Protein AF-A0A0R3PSJ0-F1 (afdb_monomer_lite)

Foldseek 3Di:
DPDDPVNVVVVVCVVVVVVPPPDDDPVNDPVVVVCVVCVVVVVVCVDPPPVVNVVVVVVCVVDPVPPCVVVVVVVVVVVVVVVVVVVVVVVVVVVVVVVVVVVVVVVVVVVVVVVVVVVVVVVVVVVVVVVVVVVD

Radius of gyration: 47.47 Å; chains: 1; bounding box: 106×31×120 Å

Sequence (136 aa):
MEESLDDRITAIERVMGIDDYSDVKTEDFDVDSLLERMKNLGLGRVMKIPLSKLKSLKSLNNRVVLQTDKISIAAQQEEQLEALELDIQRGLDEWKKYTLELEEFKLEYFSVVAGLQERVEELDSMITAIEQDSEA

Secondary structure (DSSP, 8-state):
----HHHHHHHHHHHTT-TT-SS--TTS--HHHHHHHHHHTTGGGS----HHHHHHHHHHHSSGGG-HHHHHHHHHHHHHHHHHHHHHHHHHHHHHHHHHHHHHHHHHHHHHHHHHHHHHHHHHHHHHHHHHHHH-

pLDDT: mean 80.43, std 15.48, range [49.69, 98.25]

Organism: Angiostrongylus costaricensis (NCBI:txid334426)

Structure (mmCIF, N/CA/C/O backbone):
data_AF-A0A0R3PSJ0-F1
#
_entry.id   AF-A0A0R3PSJ0-F1
#
loop_
_atom_site.group_PDB
_atom_site.id
_atom_site.type_symbol
_atom_site.label_atom_id
_atom_site.label_alt_id
_atom_site.label_comp_id
_atom_site.label_asym_id
_atom_site.label_entity_id
_atom_site.label_seq_id
_atom_site.pdbx_PDB_ins_code
_atom_site.Cartn_x
_atom_site.Cartn_y
_atom_site.Cartn_z
_atom_site.occupancy
_atom_site.B_iso_or_equiv
_atom_site.auth_seq_id
_atom_site.auth_comp_id
_atom_site.auth_asym_id
_atom_site.auth_atom_id
_atom_site.pdbx_PDB_model_num
ATOM 1 N N . MET A 1 1 ? -59.766 8.627 32.744 1.00 49.69 1 MET A N 1
ATOM 2 C CA . MET A 1 1 ? -59.719 8.600 34.216 1.00 49.69 1 MET A CA 1
ATOM 3 C C . MET A 1 1 ? -58.330 8.119 34.560 1.00 49.69 1 MET A C 1
ATOM 5 O O . MET A 1 1 ? -58.034 6.965 34.291 1.00 49.69 1 MET A O 1
ATOM 9 N N . GLU A 1 2 ? -57.452 9.035 34.954 1.00 53.84 2 GLU A N 1
ATOM 10 C CA . GLU A 1 2 ? -56.123 8.677 35.452 1.00 53.84 2 GLU A CA 1
ATOM 11 C C . GLU A 1 2 ? -56.337 8.019 36.819 1.00 53.84 2 GLU A C 1
ATOM 13 O O . GLU A 1 2 ? -56.852 8.671 37.724 1.00 53.84 2 GLU A O 1
ATOM 18 N N . GLU A 1 3 ? -56.054 6.720 36.941 1.00 62.62 3 GLU A N 1
ATOM 19 C CA . GLU A 1 3 ? -56.027 6.057 38.250 1.00 62.62 3 GLU A CA 1
ATOM 20 C C . GLU A 1 3 ? -55.010 6.781 39.135 1.00 62.62 3 GLU A C 1
ATOM 22 O O . GLU A 1 3 ? -53.869 7.016 38.713 1.00 62.62 3 GLU A O 1
ATOM 27 N N . SER A 1 4 ? -55.440 7.164 40.340 1.00 80.00 4 SER A N 1
ATOM 28 C CA . SER A 1 4 ? -54.583 7.854 41.298 1.00 80.00 4 SER A CA 1
ATOM 29 C C . SER A 1 4 ? -53.376 6.973 41.617 1.00 80.00 4 SER A C 1
ATOM 31 O O . SER A 1 4 ? -53.457 5.742 41.613 1.00 80.00 4 SER A O 1
ATOM 33 N N . LEU A 1 5 ? -52.232 7.589 41.914 1.00 79.88 5 LEU A N 1
ATOM 34 C CA . LEU A 1 5 ? -51.066 6.844 42.394 1.00 79.88 5 LEU A CA 1
ATOM 35 C C . LEU A 1 5 ? -51.408 6.020 43.642 1.00 79.88 5 LEU A C 1
ATOM 37 O O . LEU A 1 5 ? -50.877 4.922 43.787 1.00 79.88 5 LEU A O 1
ATOM 41 N N . ASP A 1 6 ? -52.343 6.497 44.463 1.00 78.75 6 ASP A N 1
ATOM 42 C CA . ASP A 1 6 ? -52.832 5.778 45.639 1.00 78.75 6 ASP A CA 1
ATOM 43 C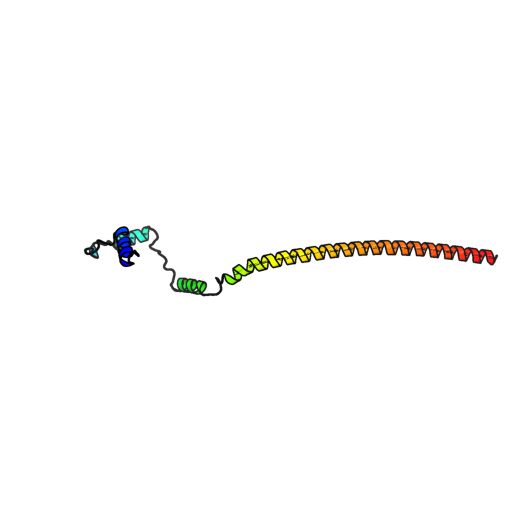 C . ASP A 1 6 ? -53.573 4.489 45.255 1.00 78.75 6 ASP A C 1
ATOM 45 O O . ASP A 1 6 ? -53.295 3.439 45.823 1.00 78.75 6 ASP A O 1
ATOM 49 N N . ASP A 1 7 ? -54.411 4.514 44.213 1.00 83.44 7 ASP A N 1
ATOM 50 C CA . ASP A 1 7 ? -55.131 3.321 43.737 1.00 83.44 7 ASP A CA 1
ATOM 51 C C . ASP A 1 7 ? -54.157 2.254 43.221 1.00 83.44 7 ASP A C 1
ATOM 53 O O . ASP A 1 7 ? -54.329 1.052 43.445 1.00 83.44 7 ASP A O 1
ATOM 57 N N . ARG A 1 8 ? -53.085 2.699 42.556 1.00 84.50 8 ARG A N 1
ATOM 58 C CA . ARG A 1 8 ? -52.021 1.819 42.060 1.00 84.50 8 ARG A CA 1
ATOM 59 C C . ARG A 1 8 ? -51.195 1.236 43.200 1.00 84.50 8 ARG A C 1
ATOM 61 O O . ARG A 1 8 ? -50.815 0.070 43.118 1.00 84.50 8 ARG A O 1
ATOM 68 N N . ILE A 1 9 ? -50.922 2.018 44.244 1.00 80.56 9 ILE A N 1
ATOM 69 C CA . ILE A 1 9 ? -50.231 1.543 45.448 1.00 80.56 9 ILE A CA 1
ATOM 70 C C . ILE A 1 9 ? -51.094 0.492 46.151 1.00 80.56 9 ILE A C 1
ATOM 72 O O . ILE A 1 9 ? -50.616 -0.620 46.356 1.00 80.56 9 ILE A O 1
ATOM 76 N N . THR A 1 10 ? -52.380 0.765 46.377 1.00 81.38 10 THR A N 1
ATOM 77 C CA . THR A 1 10 ? -53.307 -0.189 47.005 1.00 81.38 10 THR A CA 1
ATOM 78 C C . THR A 1 10 ? -53.472 -1.471 46.183 1.00 81.38 10 THR A C 1
ATOM 80 O O . THR A 1 10 ? -53.534 -2.572 46.733 1.00 81.38 10 THR A O 1
ATOM 83 N N . ALA A 1 11 ? -53.499 -1.377 44.851 1.00 82.19 11 ALA A N 1
ATOM 84 C CA . ALA A 1 11 ? -53.528 -2.557 43.988 1.00 82.19 11 ALA A CA 1
ATOM 85 C C . ALA A 1 11 ? -52.252 -3.406 44.126 1.00 82.19 11 ALA A C 1
ATOM 87 O O . ALA A 1 11 ? -52.331 -4.635 44.169 1.00 82.19 11 ALA A O 1
ATOM 88 N N . ILE A 1 12 ? -51.083 -2.766 44.227 1.00 79.62 12 ILE A N 1
ATOM 89 C CA . ILE A 1 12 ? -49.802 -3.451 44.440 1.00 79.62 12 ILE A CA 1
ATOM 90 C C . ILE A 1 12 ? -49.758 -4.093 45.831 1.00 79.62 12 ILE A C 1
ATOM 92 O O . ILE A 1 12 ? -49.386 -5.260 45.938 1.00 79.62 12 ILE A O 1
ATOM 96 N N . GLU A 1 13 ? -50.179 -3.385 46.878 1.00 79.56 13 GLU A N 1
ATOM 97 C CA . GLU A 1 13 ? -50.226 -3.892 48.256 1.00 79.56 13 GLU A CA 1
ATOM 98 C C . GLU A 1 13 ? -51.113 -5.134 48.369 1.00 79.56 13 GLU A C 1
ATOM 100 O O . GLU A 1 13 ? -50.705 -6.137 48.961 1.00 79.56 13 GLU A O 1
ATOM 105 N N . ARG A 1 14 ? -52.275 -5.121 47.707 1.00 78.44 14 ARG A N 1
ATOM 106 C CA . ARG A 1 14 ? -53.183 -6.270 47.646 1.00 78.44 14 ARG A CA 1
ATOM 107 C C . ARG A 1 14 ? -52.579 -7.459 46.897 1.00 78.44 14 ARG A C 1
ATOM 109 O O . ARG A 1 14 ? -52.709 -8.592 47.349 1.00 78.44 14 ARG A O 1
ATOM 116 N N . VAL A 1 15 ? -51.894 -7.226 45.774 1.00 76.44 15 VAL A N 1
ATOM 117 C CA . VAL A 1 15 ? -51.208 -8.291 45.011 1.00 76.44 15 VAL A CA 1
ATOM 118 C C . VAL A 1 15 ? -50.040 -8.885 45.800 1.00 76.44 15 VAL A C 1
ATOM 120 O O . VAL A 1 15 ? -49.787 -10.086 45.721 1.00 76.44 15 VAL A O 1
ATOM 123 N N . MET A 1 16 ? -49.337 -8.060 46.572 1.00 70.38 16 MET A N 1
ATOM 124 C CA . MET A 1 16 ? -48.229 -8.491 47.423 1.00 70.38 16 MET A CA 1
ATOM 125 C C . MET A 1 16 ? -48.692 -9.078 48.766 1.00 70.38 16 MET A C 1
ATOM 127 O O . MET A 1 16 ? -47.854 -9.561 49.525 1.00 70.38 16 MET A O 1
ATOM 131 N N . GLY A 1 17 ? -50.000 -9.060 49.051 1.00 65.06 17 GLY A N 1
ATOM 132 C CA . GLY A 1 17 ? -50.575 -9.560 50.298 1.00 65.06 17 GLY A CA 1
ATOM 133 C C . GLY A 1 17 ? -50.149 -8.755 51.526 1.00 65.06 17 GLY A C 1
ATOM 134 O O . GLY A 1 17 ? -50.056 -9.324 52.603 1.00 65.06 17 GLY A O 1
ATOM 135 N N . ILE A 1 18 ? -49.839 -7.465 51.367 1.00 67.75 18 ILE A N 1
ATOM 136 C CA . ILE A 1 18 ? -49.351 -6.571 52.435 1.00 67.75 18 ILE A CA 1
ATOM 137 C C . ILE A 1 18 ? -50.521 -5.926 53.216 1.00 67.75 18 ILE A C 1
ATOM 139 O O . ILE A 1 18 ? -50.317 -5.411 54.310 1.00 67.75 18 ILE A O 1
ATOM 143 N N . ASP A 1 19 ? -51.748 -6.020 52.691 1.00 57.81 19 ASP A N 1
ATOM 144 C CA . ASP A 1 19 ? -52.972 -5.344 53.171 1.00 57.81 19 ASP A CA 1
ATOM 145 C C . ASP A 1 19 ? -53.444 -5.780 54.589 1.00 57.81 19 ASP A C 1
ATOM 147 O O . ASP A 1 19 ? -54.186 -5.053 55.237 1.00 57.81 19 ASP A O 1
ATOM 151 N N . ASP A 1 20 ? -52.979 -6.920 55.129 1.00 57.69 20 ASP A N 1
ATOM 152 C CA . ASP A 1 20 ? -53.573 -7.558 56.331 1.00 57.69 20 ASP A CA 1
ATOM 153 C C . ASP A 1 20 ? -52.696 -7.576 57.608 1.00 57.69 20 ASP A C 1
ATOM 155 O O . ASP A 1 20 ? -52.994 -8.282 58.572 1.00 57.69 20 ASP A O 1
ATOM 159 N N . TYR A 1 21 ? -51.604 -6.811 57.679 1.00 55.28 21 TYR A N 1
ATOM 160 C CA . TYR A 1 21 ? -50.629 -6.933 58.781 1.00 55.28 21 TYR A CA 1
ATOM 161 C C . TYR A 1 21 ? -50.798 -5.894 59.906 1.00 55.28 21 TYR A C 1
ATOM 163 O O . TYR A 1 21 ? -49.812 -5.327 60.376 1.00 55.28 21 TYR A O 1
ATOM 171 N N . SER A 1 22 ? -52.022 -5.645 60.388 1.00 56.28 22 SER A N 1
ATOM 172 C CA . SER A 1 22 ? -52.225 -4.808 61.589 1.00 56.28 22 SER A CA 1
ATOM 173 C C . SER A 1 22 ? -51.939 -5.529 62.916 1.00 56.28 22 SER A C 1
ATOM 175 O O . SER A 1 22 ? -51.765 -4.856 63.928 1.00 56.28 22 SER A O 1
ATOM 177 N N . ASP A 1 23 ? -51.844 -6.865 62.916 1.00 58.03 23 ASP A N 1
ATOM 178 C CA . ASP A 1 23 ? -51.763 -7.675 64.146 1.00 58.03 23 ASP A CA 1
ATOM 179 C C . ASP A 1 23 ? -50.476 -8.494 64.309 1.00 58.03 23 ASP A C 1
ATOM 181 O O . ASP A 1 23 ? -50.338 -9.232 65.287 1.00 58.03 23 ASP A O 1
ATOM 185 N N . VAL A 1 24 ? -49.516 -8.385 63.388 1.00 59.88 24 VAL A N 1
ATOM 186 C CA . VAL A 1 24 ? -48.325 -9.238 63.454 1.00 59.88 24 VAL A CA 1
ATOM 187 C C . VAL A 1 24 ? -47.334 -8.704 64.473 1.00 59.88 24 VAL A C 1
ATOM 189 O O . VAL A 1 24 ? -46.776 -7.611 64.337 1.00 59.88 24 VAL A O 1
ATOM 192 N N . LYS A 1 25 ? -47.118 -9.496 65.519 1.00 63.66 25 LYS A N 1
ATOM 193 C CA . LYS A 1 25 ? -46.182 -9.185 66.591 1.00 63.66 25 LYS A CA 1
ATOM 194 C C . LYS A 1 25 ? -44.789 -9.618 66.172 1.00 63.66 25 LYS A C 1
ATOM 196 O O . LYS A 1 25 ? -44.597 -10.556 65.406 1.00 63.66 25 LYS A O 1
ATOM 201 N N . THR A 1 26 ? -43.776 -8.979 66.743 1.00 61.84 26 THR A N 1
ATOM 202 C CA . THR A 1 26 ? -42.374 -9.391 66.556 1.00 61.84 26 THR A CA 1
ATOM 203 C C . THR A 1 26 ? -42.111 -10.833 67.000 1.00 61.84 26 THR A C 1
ATOM 205 O O . THR A 1 26 ? -41.129 -11.428 66.580 1.00 61.84 26 THR A O 1
ATOM 208 N N . GLU A 1 27 ? -42.995 -11.382 67.833 1.00 68.50 27 GLU A N 1
ATOM 209 C CA . GLU A 1 27 ? -42.992 -12.761 68.331 1.00 68.50 27 GLU A CA 1
ATOM 210 C C . GLU A 1 27 ? -43.427 -13.787 67.270 1.00 68.50 27 GLU A C 1
ATOM 212 O O . GLU A 1 27 ? -43.017 -14.942 67.342 1.00 68.50 27 GLU A O 1
ATOM 217 N N . ASP A 1 28 ? -44.219 -13.371 66.276 1.00 67.81 28 ASP A N 1
ATOM 218 C CA . ASP A 1 28 ? -44.707 -14.239 65.195 1.00 67.81 28 ASP A CA 1
ATOM 219 C C . ASP A 1 28 ? -43.639 -14.466 64.110 1.00 67.81 28 ASP A C 1
ATOM 221 O O . ASP A 1 28 ? -43.770 -15.339 63.249 1.00 67.81 28 ASP A O 1
ATOM 225 N N . PHE A 1 29 ? -42.556 -13.683 64.150 1.00 67.12 29 PHE A N 1
ATOM 226 C CA . PHE A 1 29 ? -41.424 -13.813 63.248 1.00 67.12 29 PHE A CA 1
ATOM 227 C C . PHE A 1 29 ? -40.312 -14.626 63.903 1.00 67.12 29 PHE A C 1
ATOM 229 O O . PHE A 1 29 ? -39.544 -14.123 64.721 1.00 67.12 29 PHE A O 1
ATOM 236 N N . ASP A 1 30 ? -40.159 -15.873 63.466 1.00 78.62 30 ASP A N 1
ATOM 237 C CA . ASP A 1 30 ? -38.976 -16.673 63.777 1.00 78.62 30 ASP A CA 1
ATOM 238 C C . ASP A 1 30 ? -37.778 -16.188 62.941 1.00 78.62 30 ASP A C 1
ATOM 240 O O . ASP A 1 30 ? -37.424 -16.727 61.883 1.00 78.62 30 ASP A O 1
ATOM 244 N N . VAL A 1 31 ? -37.191 -15.085 63.409 1.00 76.75 31 VAL A N 1
ATOM 245 C CA . VAL A 1 31 ? -36.022 -14.438 62.803 1.00 76.75 31 VAL A CA 1
ATOM 246 C C . VAL A 1 31 ? -34.826 -15.391 62.782 1.00 76.75 31 VAL A C 1
ATOM 248 O O . VAL A 1 31 ? -34.031 -15.337 61.842 1.00 76.75 31 VAL A O 1
ATOM 251 N N . ASP A 1 32 ? -34.720 -16.296 63.757 1.00 79.81 32 ASP A N 1
ATOM 252 C CA . ASP A 1 32 ? -33.633 -17.269 63.845 1.00 79.81 32 ASP A CA 1
ATOM 253 C C . ASP A 1 32 ? -33.756 -18.339 62.755 1.00 79.81 32 ASP A C 1
ATOM 255 O O . ASP A 1 32 ? -32.795 -18.557 62.007 1.00 79.81 32 ASP A O 1
ATOM 259 N N . SER A 1 33 ? -34.949 -18.909 62.555 1.00 82.88 33 SER A N 1
ATOM 260 C CA . SER A 1 33 ? -35.211 -19.835 61.444 1.00 82.88 33 SER A CA 1
ATOM 261 C C . SER A 1 33 ? -35.058 -19.167 60.080 1.00 82.88 33 SER A C 1
ATOM 263 O O . SER A 1 33 ? -34.541 -19.778 59.139 1.00 82.88 33 SER A O 1
ATOM 265 N N . LEU A 1 34 ? -35.465 -17.901 59.935 1.00 78.25 34 LEU A N 1
ATOM 266 C CA . LEU A 1 34 ? -35.249 -17.147 58.698 1.00 78.25 34 LEU A CA 1
ATOM 267 C C . LEU A 1 34 ? -33.753 -16.920 58.439 1.00 78.25 34 LEU A C 1
ATOM 269 O O . LEU A 1 34 ? -33.284 -17.144 57.321 1.00 78.25 34 LEU A O 1
ATOM 273 N N . LEU A 1 35 ? -32.990 -16.525 59.461 1.00 74.88 35 LEU A N 1
ATOM 274 C CA . LEU A 1 35 ? -31.539 -16.347 59.378 1.00 74.88 35 LEU A CA 1
ATOM 275 C C . LEU A 1 35 ? -30.824 -17.655 59.042 1.00 74.88 35 LEU A C 1
ATOM 277 O O . LEU A 1 35 ? -29.879 -17.652 58.250 1.00 74.88 35 LEU A O 1
ATOM 281 N N . GLU A 1 36 ? -31.259 -18.771 59.615 1.00 80.75 36 GLU A N 1
ATOM 282 C CA . GLU A 1 36 ? -30.718 -20.096 59.328 1.00 80.75 36 GLU A CA 1
ATOM 283 C C . GLU A 1 36 ? -31.055 -20.539 57.902 1.00 80.75 36 GLU A C 1
ATOM 285 O O . GLU A 1 36 ? -30.168 -20.959 57.155 1.00 80.75 36 GLU A O 1
ATOM 290 N N . ARG A 1 37 ? -32.295 -20.323 57.451 1.00 79.38 37 ARG A N 1
ATOM 291 C CA . ARG A 1 37 ? -32.707 -20.577 56.065 1.00 79.38 37 ARG A CA 1
ATOM 292 C C . ARG A 1 37 ? -31.927 -19.713 55.074 1.00 79.38 37 ARG A C 1
ATOM 294 O O . ARG A 1 37 ? -31.482 -20.220 54.047 1.00 79.38 37 ARG A O 1
ATOM 301 N N . MET A 1 38 ? -31.683 -18.443 55.391 1.00 73.19 38 MET A N 1
ATOM 302 C CA . MET A 1 38 ? -30.813 -17.567 54.601 1.00 73.19 38 MET A CA 1
ATOM 303 C C . MET A 1 38 ? -29.365 -18.078 54.590 1.00 73.19 38 MET A C 1
ATOM 305 O O . MET A 1 38 ? -28.751 -18.163 53.527 1.00 73.19 38 MET A O 1
ATOM 309 N N . LYS A 1 39 ? -28.803 -18.489 55.731 1.00 75.12 39 LYS A N 1
ATOM 310 C CA . LYS A 1 39 ? -27.462 -19.102 55.778 1.00 75.12 39 LYS A CA 1
ATOM 311 C C . LYS A 1 39 ? -27.378 -20.354 54.901 1.00 75.12 39 LYS A C 1
ATOM 313 O O . LYS A 1 39 ? -26.432 -20.462 54.121 1.00 75.12 39 LYS A O 1
ATOM 318 N N . ASN A 1 40 ? -28.385 -21.223 54.961 1.00 77.25 40 ASN A N 1
ATOM 319 C CA . ASN A 1 40 ? -28.469 -22.465 54.188 1.00 77.25 40 ASN A CA 1
ATOM 320 C C . ASN A 1 40 ? -28.645 -22.221 52.681 1.00 77.25 40 ASN A C 1
ATOM 322 O O . ASN A 1 40 ? -28.111 -22.972 51.871 1.00 77.25 40 ASN A O 1
ATOM 326 N N . LEU A 1 41 ? -29.305 -21.126 52.292 1.00 73.19 41 LEU A N 1
ATOM 327 C CA . LEU A 1 41 ? -29.395 -20.655 50.902 1.00 73.19 41 LEU A CA 1
ATOM 328 C C . LEU A 1 41 ? -28.105 -19.968 50.405 1.00 73.19 41 LEU A C 1
ATOM 330 O O . LEU A 1 41 ? -28.095 -19.366 49.334 1.00 73.19 41 LEU A O 1
ATOM 334 N N . GLY A 1 42 ? -27.016 -19.992 51.184 1.00 64.62 42 GLY A N 1
ATOM 335 C CA . GLY A 1 42 ? -25.764 -19.296 50.861 1.00 64.62 42 GLY A CA 1
ATOM 336 C C . GLY A 1 42 ? -25.836 -17.773 51.040 1.00 64.62 42 GLY A C 1
ATOM 337 O O . GLY A 1 42 ? -24.831 -17.074 50.890 1.00 64.62 42 GLY A O 1
ATOM 338 N N . LEU A 1 43 ? -26.998 -17.257 51.453 1.00 62.19 43 LEU A N 1
ATOM 339 C CA . LEU A 1 43 ? -27.266 -15.855 51.775 1.00 62.19 43 LEU A CA 1
ATOM 340 C C . LEU A 1 43 ? -26.669 -15.450 53.140 1.00 62.19 43 LEU A C 1
ATOM 342 O O . LEU A 1 43 ? -26.632 -14.275 53.485 1.00 62.19 43 LEU A O 1
ATOM 346 N N . GLY A 1 44 ? -26.061 -16.372 53.894 1.00 56.25 44 GLY A N 1
ATOM 347 C CA . GLY A 1 44 ? -25.172 -16.019 55.017 1.00 56.25 44 GLY A CA 1
ATOM 348 C C . GLY A 1 44 ? -23.968 -15.163 54.581 1.00 56.25 44 GLY A C 1
ATOM 349 O O . GLY A 1 44 ? -23.338 -14.487 55.396 1.00 56.25 44 GLY A O 1
ATOM 350 N N . ARG A 1 45 ? -23.681 -15.161 53.272 1.00 56.34 45 ARG A N 1
ATOM 351 C CA . ARG A 1 45 ? -22.790 -14.231 52.579 1.00 56.34 45 ARG A CA 1
ATOM 352 C C . ARG A 1 45 ? -23.563 -13.347 51.593 1.00 56.34 45 ARG A C 1
ATOM 354 O O . ARG A 1 45 ? -23.009 -13.079 50.527 1.00 56.34 45 ARG A O 1
ATOM 361 N N . VAL A 1 46 ? -24.795 -12.889 51.888 1.00 54.62 46 VAL A N 1
ATOM 362 C CA . VAL A 1 46 ? -25.386 -11.781 51.109 1.00 54.62 46 VAL A CA 1
ATOM 363 C C . VAL A 1 46 ? -24.420 -10.620 51.237 1.00 54.62 46 VAL A C 1
ATOM 365 O O . VAL A 1 46 ? -24.331 -9.949 52.260 1.00 54.62 46 VAL A O 1
ATOM 368 N N . MET A 1 47 ? -23.602 -10.516 50.201 1.00 55.12 47 MET A N 1
ATOM 369 C CA . MET A 1 47 ? -22.727 -9.442 49.816 1.00 55.12 47 MET A CA 1
ATOM 370 C C . MET A 1 47 ? -22.452 -8.429 50.927 1.00 55.12 47 MET A C 1
ATOM 372 O O . MET A 1 47 ? -22.910 -7.291 50.875 1.00 55.12 47 MET A O 1
ATOM 376 N N . LYS A 1 48 ? -21.538 -8.779 51.845 1.00 61.72 48 LYS A N 1
ATOM 377 C CA . LYS A 1 48 ? -20.637 -7.772 52.424 1.00 61.72 48 LYS A CA 1
ATOM 378 C C . LYS A 1 48 ? -19.709 -7.276 51.312 1.00 61.72 48 LYS A C 1
ATOM 380 O O . LYS A 1 48 ? -18.496 -7.443 51.399 1.00 61.72 48 LYS A O 1
ATOM 385 N N . ILE A 1 49 ? -20.262 -6.721 50.229 1.00 62.00 49 ILE A N 1
ATOM 386 C CA . ILE A 1 49 ? -19.481 -5.881 49.335 1.00 62.00 49 ILE A CA 1
ATOM 387 C C . ILE A 1 49 ? -19.081 -4.706 50.221 1.00 62.00 49 ILE A C 1
ATOM 389 O O . ILE A 1 49 ? -19.958 -3.977 50.691 1.00 62.00 49 ILE A O 1
ATOM 393 N N . PRO A 1 50 ? -17.783 -4.532 50.516 1.00 71.12 50 PRO A N 1
ATOM 394 C CA . PRO A 1 50 ? -17.344 -3.400 51.305 1.00 71.12 50 PRO A CA 1
ATOM 395 C C . PRO A 1 50 ? -17.870 -2.125 50.652 1.00 71.12 50 PRO A C 1
ATOM 397 O O . PRO A 1 50 ? -17.779 -1.977 49.432 1.00 71.12 50 PRO A O 1
ATOM 400 N N . LEU A 1 51 ? -18.403 -1.194 51.445 1.00 68.19 51 LEU A N 1
ATOM 401 C CA . LEU 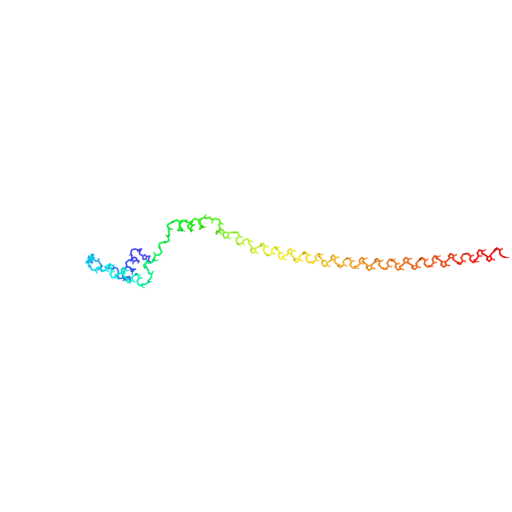A 1 51 ? -18.930 0.073 50.926 1.00 68.19 51 LEU A CA 1
ATOM 402 C C . LEU A 1 51 ? -17.897 0.818 50.066 1.00 68.19 51 LEU A C 1
ATOM 404 O O . LEU A 1 51 ? -18.274 1.562 49.168 1.00 68.19 51 LEU A O 1
ATOM 408 N N . SER A 1 52 ? -16.600 0.580 50.284 1.00 72.00 52 SER A N 1
ATOM 409 C CA . SER A 1 52 ? -15.513 1.047 49.420 1.00 72.00 52 SER A CA 1
ATOM 410 C C . SER A 1 52 ? -15.589 0.506 47.986 1.00 72.00 52 SER A C 1
ATOM 412 O O . SER A 1 52 ? -15.400 1.283 47.055 1.00 72.00 52 SER A O 1
ATOM 414 N N . LYS A 1 53 ? -15.928 -0.776 47.786 1.00 72.75 53 LYS A N 1
ATOM 415 C CA . LYS A 1 53 ? -16.107 -1.401 46.461 1.00 72.75 53 LYS A CA 1
ATOM 416 C C . LYS A 1 53 ? -17.387 -0.931 45.755 1.00 72.75 53 LYS A C 1
ATOM 418 O O . LYS A 1 53 ? -17.400 -0.743 44.543 1.00 72.75 53 LYS A O 1
ATOM 423 N N . LEU A 1 54 ? -18.461 -0.689 46.509 1.00 70.25 54 LEU A N 1
ATOM 424 C CA . LEU A 1 54 ? -19.691 -0.075 45.984 1.00 70.25 54 LEU A CA 1
ATOM 425 C C . LEU A 1 54 ? -19.469 1.392 45.594 1.00 70.25 54 LEU A C 1
ATOM 427 O O . LEU A 1 54 ? -19.910 1.831 44.533 1.00 70.25 54 LEU A O 1
ATOM 431 N N . LYS A 1 55 ? -18.726 2.145 46.414 1.00 72.75 55 LYS A N 1
ATOM 432 C CA . LYS A 1 55 ? -18.305 3.515 46.093 1.00 72.75 55 LYS A CA 1
ATOM 433 C C . LYS A 1 55 ? -17.392 3.551 44.872 1.00 72.75 55 LYS A C 1
ATOM 435 O O . LYS A 1 55 ? -17.578 4.433 44.041 1.00 72.75 55 LYS A O 1
ATOM 440 N N . SER A 1 56 ? -16.471 2.595 44.717 1.00 70.44 56 SER A N 1
ATOM 441 C CA . SER A 1 56 ? -15.629 2.523 43.519 1.00 70.44 56 SER A CA 1
ATOM 442 C C . SER A 1 56 ? -16.448 2.220 42.263 1.00 70.44 56 SER A C 1
ATOM 444 O O . SER A 1 56 ? -16.236 2.871 41.248 1.00 70.44 56 SER A O 1
ATOM 446 N N . LEU A 1 57 ? -17.441 1.327 42.338 1.00 70.38 57 LEU A N 1
ATOM 447 C CA . LEU A 1 57 ? -18.385 1.056 41.242 1.00 70.38 57 LEU A CA 1
ATOM 448 C C . LEU A 1 57 ? -19.226 2.283 40.870 1.00 70.38 57 LEU A C 1
ATOM 450 O O . LEU A 1 57 ? -19.297 2.652 39.702 1.00 70.38 57 LEU A O 1
ATOM 454 N N . LYS A 1 58 ? -19.791 2.985 41.858 1.00 67.62 58 LYS A N 1
ATOM 455 C CA . LYS A 1 58 ? -20.521 4.240 41.618 1.00 67.62 58 LYS A CA 1
ATOM 456 C C . LYS A 1 58 ? -19.604 5.329 41.048 1.00 67.62 58 LYS A C 1
ATOM 458 O O . LYS A 1 58 ? -20.015 6.091 40.181 1.00 67.62 58 LYS A O 1
ATOM 463 N N . SER A 1 59 ? -18.346 5.378 41.491 1.00 66.00 59 SER A N 1
ATOM 464 C CA . SER A 1 59 ? -17.345 6.301 40.950 1.00 66.00 59 SER A CA 1
ATOM 465 C C . SER A 1 59 ? -16.880 5.931 39.542 1.00 66.00 59 SER A C 1
ATOM 467 O O . SER A 1 59 ? -16.475 6.825 38.813 1.00 66.00 59 SER A O 1
ATOM 469 N N . LEU A 1 60 ? -16.953 4.652 39.153 1.00 64.69 60 LEU A N 1
ATOM 470 C CA . LEU A 1 60 ? -16.680 4.176 37.794 1.00 64.69 60 LEU A CA 1
ATOM 471 C C . LEU A 1 60 ? -17.828 4.519 36.850 1.00 64.69 60 LEU A C 1
ATOM 473 O O . LEU A 1 60 ? -17.563 4.937 35.735 1.00 64.69 60 LEU A O 1
ATOM 477 N N . ASN A 1 61 ? -19.077 4.435 37.315 1.00 61.03 61 ASN A N 1
ATOM 478 C CA . ASN A 1 61 ? -20.232 4.894 36.539 1.00 61.03 61 ASN A CA 1
ATOM 479 C C . ASN A 1 61 ? -20.198 6.417 36.303 1.00 61.03 61 ASN A C 1
ATOM 481 O O . ASN A 1 61 ? -20.653 6.906 35.278 1.00 61.03 61 ASN A O 1
ATOM 485 N N . ASN A 1 62 ? -19.607 7.162 37.245 1.00 58.69 62 ASN A N 1
ATOM 486 C CA . ASN A 1 62 ? -19.443 8.616 37.161 1.00 58.69 62 ASN A CA 1
ATOM 487 C C . ASN A 1 62 ? -18.103 9.058 36.539 1.00 58.69 62 ASN A C 1
ATOM 489 O O . ASN A 1 62 ? -17.926 10.240 36.247 1.00 58.69 62 ASN A O 1
ATOM 493 N N . ARG A 1 63 ? -17.132 8.152 36.364 1.00 53.81 63 ARG A N 1
ATOM 494 C CA . ARG A 1 63 ? -15.875 8.433 35.662 1.00 53.81 63 ARG A CA 1
ATOM 495 C C . ARG A 1 63 ? -16.049 8.011 34.214 1.00 53.81 63 ARG A C 1
ATOM 497 O O . ARG A 1 63 ? -16.358 6.860 33.963 1.00 53.81 63 ARG A O 1
ATOM 504 N N . VAL A 1 64 ? -15.743 8.936 33.307 1.00 53.72 64 VAL A N 1
ATOM 505 C CA . VAL A 1 64 ? -15.119 8.850 31.962 1.00 53.72 64 VAL A CA 1
ATOM 506 C C . VAL A 1 64 ? -14.892 7.466 31.301 1.00 53.72 64 VAL A C 1
ATOM 508 O O . VAL A 1 64 ? -14.913 7.376 30.083 1.00 53.72 64 VAL A O 1
ATOM 511 N N . VAL A 1 65 ? -14.678 6.387 32.053 1.00 55.91 65 VAL A N 1
ATOM 512 C CA . VAL A 1 65 ? -14.493 5.000 31.597 1.00 55.91 65 VAL A CA 1
ATOM 513 C C . VAL A 1 65 ? -15.726 4.438 30.872 1.00 55.91 65 VAL A C 1
ATOM 515 O O . VAL A 1 65 ? -15.561 3.647 29.953 1.00 55.91 65 VAL A O 1
ATOM 518 N N . LEU A 1 66 ? -16.940 4.868 31.235 1.00 54.75 66 LEU A N 1
ATOM 519 C CA . LEU A 1 66 ? -18.186 4.523 30.526 1.00 54.75 66 LEU A CA 1
ATOM 520 C C . LEU A 1 66 ? -18.744 5.702 29.709 1.00 54.75 66 LEU A C 1
ATOM 522 O O . LEU A 1 66 ? -19.946 5.776 29.474 1.00 54.75 66 LEU A O 1
ATOM 526 N N . GLN A 1 67 ? -17.897 6.647 29.281 1.00 58.25 67 GLN A N 1
ATOM 527 C CA . GLN A 1 67 ? -18.306 7.627 28.269 1.00 58.25 67 GLN A CA 1
ATOM 528 C C . GLN A 1 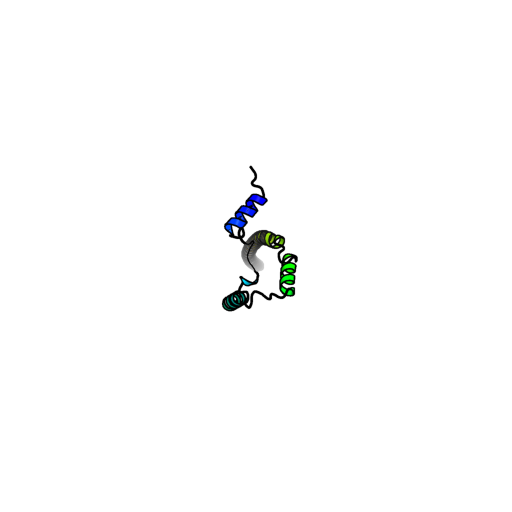67 ? -18.459 6.919 26.918 1.00 58.25 67 GLN A C 1
ATOM 530 O O . GLN A 1 67 ? -17.518 6.825 26.129 1.00 58.25 67 GLN A O 1
ATOM 535 N N . THR A 1 68 ? -19.666 6.414 26.666 1.00 59.97 68 THR A N 1
ATOM 536 C CA . THR A 1 68 ? -20.101 5.772 25.416 1.00 59.97 68 THR A CA 1
ATOM 537 C C . THR A 1 68 ? -19.903 6.650 24.183 1.00 59.97 68 THR A C 1
ATOM 539 O O . THR A 1 68 ? -19.804 6.117 23.085 1.00 59.97 68 THR A O 1
ATOM 542 N N . ASP A 1 69 ? -19.758 7.964 24.356 1.00 65.38 69 ASP A N 1
ATOM 543 C CA . ASP A 1 69 ? -19.519 8.924 23.272 1.00 65.38 69 ASP A CA 1
ATOM 544 C C . ASP A 1 69 ? -18.212 8.650 22.513 1.00 65.38 69 ASP A C 1
ATOM 546 O O . ASP A 1 69 ? -18.113 8.924 21.325 1.00 65.38 69 ASP A O 1
ATOM 550 N N . LYS A 1 70 ? -17.189 8.089 23.173 1.00 66.06 70 LYS A N 1
ATOM 551 C CA . LYS A 1 70 ? -15.950 7.680 22.484 1.00 66.06 70 LYS A CA 1
ATOM 552 C C . LYS A 1 70 ? -16.089 6.330 21.787 1.00 66.06 70 LYS A C 1
ATOM 554 O O . LYS A 1 70 ? -15.411 6.085 20.799 1.00 66.06 70 LYS A O 1
ATOM 559 N N . ILE A 1 71 ? -16.967 5.470 22.301 1.00 67.38 71 ILE A N 1
ATOM 560 C CA . ILE A 1 71 ? -17.266 4.161 21.713 1.00 67.38 71 ILE A CA 1
ATOM 561 C C . ILE A 1 71 ? -18.100 4.344 20.439 1.00 67.38 71 ILE A C 1
ATOM 563 O O . ILE A 1 71 ? -17.864 3.649 19.458 1.00 67.38 71 ILE A O 1
ATOM 567 N N . SER A 1 72 ? -19.019 5.313 20.407 1.00 70.19 72 SER A N 1
ATOM 568 C CA . SER A 1 72 ? -19.801 5.623 19.204 1.00 70.19 72 SER A CA 1
ATOM 569 C C . SER A 1 72 ? -18.957 6.214 18.070 1.00 70.19 72 SER A C 1
ATOM 571 O O . SER A 1 72 ? -19.257 5.968 16.907 1.00 70.19 72 SER A O 1
ATOM 573 N N . ILE A 1 73 ? -17.874 6.934 18.387 1.00 80.81 73 ILE A N 1
ATOM 574 C CA . ILE A 1 73 ? -16.934 7.472 17.387 1.00 80.81 73 ILE A CA 1
ATOM 575 C C . ILE A 1 73 ? -16.049 6.365 16.784 1.00 80.81 73 ILE A C 1
ATOM 577 O O . ILE A 1 73 ? -15.597 6.505 15.650 1.00 80.81 73 ILE A O 1
ATOM 581 N N . ALA A 1 74 ? -15.830 5.254 17.495 1.00 80.38 74 ALA A N 1
ATOM 582 C CA . ALA A 1 74 ? -14.958 4.174 17.030 1.00 80.38 74 ALA A CA 1
ATOM 583 C C . ALA A 1 74 ? -15.440 3.558 15.705 1.00 80.38 74 ALA A C 1
ATOM 585 O O . ALA A 1 74 ? -14.629 3.352 14.813 1.00 80.38 74 ALA A O 1
ATOM 586 N N . ALA A 1 75 ? -16.754 3.366 15.536 1.00 80.94 75 ALA A N 1
ATOM 587 C CA . ALA A 1 75 ? -17.321 2.845 14.289 1.00 80.94 75 ALA A CA 1
ATOM 588 C C . ALA A 1 75 ? -17.082 3.788 13.094 1.00 80.94 75 ALA A C 1
ATOM 590 O O . ALA A 1 75 ? -16.763 3.343 11.998 1.00 80.94 75 ALA A O 1
ATOM 591 N N . GLN A 1 76 ? -17.181 5.103 13.316 1.00 85.38 76 GLN A N 1
ATOM 592 C CA . GLN A 1 76 ? -16.898 6.098 12.279 1.00 85.38 76 GLN A CA 1
ATOM 593 C C . GLN A 1 76 ? -15.401 6.154 11.935 1.00 85.38 76 GLN A C 1
ATOM 595 O O . GLN A 1 76 ? -15.033 6.351 10.781 1.00 85.38 76 GLN A O 1
ATOM 600 N N . GLN A 1 77 ? -14.528 5.995 12.932 1.00 87.62 77 GLN A N 1
ATOM 601 C CA . GLN A 1 77 ? -13.082 5.928 12.713 1.00 87.62 77 GLN A CA 1
ATOM 602 C C . GLN A 1 77 ? -12.674 4.658 11.967 1.00 87.62 77 GLN A C 1
ATOM 604 O O . GLN A 1 77 ? -11.751 4.712 11.161 1.00 87.62 77 GLN A O 1
ATOM 609 N N . GLU A 1 78 ? -13.357 3.542 12.213 1.00 89.00 78 GLU A N 1
ATOM 610 C CA . GLU A 1 78 ? -13.133 2.279 11.512 1.00 89.00 78 GLU A CA 1
ATOM 611 C C . GLU A 1 78 ? -13.486 2.402 10.024 1.00 89.00 78 GLU A C 1
ATOM 613 O O . GLU A 1 78 ? -12.648 2.098 9.183 1.00 89.00 78 GLU A O 1
ATOM 618 N N . GLU A 1 79 ? -14.631 3.004 9.686 1.00 90.00 79 GLU A N 1
ATOM 619 C CA . GLU A 1 79 ? -14.998 3.301 8.289 1.00 90.00 79 GLU A CA 1
ATOM 620 C C . GLU A 1 79 ? -13.970 4.219 7.595 1.00 90.00 79 GLU A C 1
ATOM 622 O O . GLU A 1 79 ? -13.584 4.000 6.446 1.00 90.00 79 GLU A O 1
ATOM 627 N N . GLN A 1 80 ? -13.474 5.243 8.300 1.00 92.50 80 GLN A N 1
ATOM 628 C CA . GLN A 1 80 ? -12.427 6.127 7.775 1.00 92.50 80 GLN A CA 1
ATOM 629 C C . GLN A 1 80 ? -11.088 5.404 7.578 1.00 92.50 80 GLN A C 1
ATOM 631 O O . GLN A 1 80 ? -10.366 5.711 6.627 1.00 92.50 80 GLN A O 1
ATOM 636 N N . LEU A 1 81 ? -10.746 4.469 8.467 1.00 94.94 81 LEU A N 1
ATOM 637 C CA . LEU A 1 81 ? -9.538 3.653 8.363 1.00 94.94 81 LEU A CA 1
ATOM 638 C C 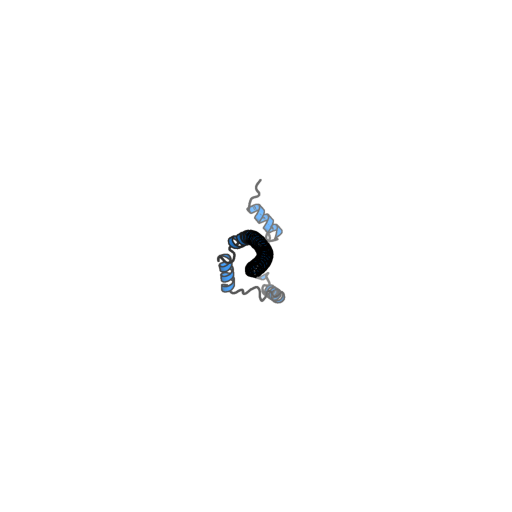. LEU A 1 81 ? -9.622 2.682 7.186 1.00 94.94 81 LEU A C 1
ATOM 640 O O . LEU A 1 81 ? -8.656 2.593 6.436 1.00 94.94 81 LEU A O 1
ATOM 644 N N . GLU A 1 82 ? -10.765 2.029 6.976 1.00 95.81 82 GLU A N 1
ATOM 645 C CA . GLU A 1 82 ? -10.989 1.145 5.824 1.00 95.81 82 GLU A CA 1
ATOM 646 C C . GLU A 1 82 ? -10.878 1.908 4.498 1.00 95.81 82 GLU A C 1
ATOM 648 O O . GLU A 1 82 ? -10.213 1.456 3.563 1.00 95.81 82 GLU A O 1
ATOM 653 N N . ALA A 1 83 ? -11.472 3.103 4.418 1.00 95.56 83 ALA A N 1
ATOM 654 C CA . ALA A 1 83 ? -11.353 3.954 3.237 1.00 95.56 83 ALA A CA 1
ATOM 655 C C . ALA A 1 83 ? -9.894 4.361 2.970 1.00 95.56 83 ALA A C 1
ATOM 657 O O . ALA A 1 83 ? -9.429 4.308 1.829 1.00 95.56 83 ALA A O 1
ATOM 658 N N . LEU A 1 84 ? -9.156 4.728 4.023 1.00 96.75 84 LEU A N 1
ATOM 659 C CA . LEU A 1 84 ? -7.742 5.082 3.918 1.00 96.75 84 LEU A CA 1
ATOM 660 C C . LEU A 1 84 ? -6.883 3.883 3.497 1.00 96.75 84 LEU A C 1
ATOM 662 O O . LEU A 1 84 ? -5.989 4.037 2.668 1.00 96.75 84 LEU A O 1
ATOM 666 N N . GLU A 1 85 ? -7.147 2.697 4.045 1.00 96.94 85 GLU A N 1
ATOM 667 C CA . GLU A 1 85 ? -6.460 1.458 3.674 1.00 96.94 85 GLU A CA 1
ATOM 668 C C . GLU A 1 85 ? -6.658 1.147 2.187 1.00 96.94 85 GLU A C 1
ATOM 670 O O . GLU A 1 85 ? -5.687 0.874 1.476 1.00 96.94 85 GLU A O 1
ATOM 675 N N . LEU A 1 86 ? -7.890 1.273 1.691 1.00 97.62 86 LEU A N 1
ATOM 676 C CA . LEU A 1 86 ? -8.211 1.051 0.284 1.00 97.62 86 LEU A CA 1
ATOM 677 C C . LEU A 1 86 ? -7.520 2.067 -0.638 1.00 97.62 86 LEU A C 1
ATOM 679 O O . LEU A 1 86 ? -6.996 1.694 -1.690 1.00 97.62 86 LEU A O 1
ATOM 683 N N . ASP A 1 87 ? -7.470 3.337 -0.239 1.00 97.81 87 ASP A N 1
ATOM 684 C CA . ASP A 1 87 ? -6.767 4.380 -0.990 1.00 97.81 87 ASP A CA 1
ATOM 685 C C . ASP A 1 87 ? -5.247 4.153 -1.017 1.00 97.81 87 ASP A C 1
ATOM 687 O O . ASP A 1 87 ? -4.622 4.307 -2.072 1.00 97.81 87 ASP A O 1
ATOM 691 N N . ILE A 1 88 ? -4.652 3.740 0.107 1.00 97.81 88 ILE A N 1
ATOM 692 C CA . ILE A 1 88 ? -3.231 3.370 0.184 1.00 97.81 88 ILE A CA 1
ATOM 693 C C . ILE A 1 88 ? -2.947 2.180 -0.732 1.00 97.81 88 ILE A C 1
ATOM 695 O O . ILE A 1 88 ? -1.978 2.213 -1.493 1.00 97.81 88 ILE A O 1
ATOM 699 N N . GLN A 1 89 ? -3.793 1.150 -0.691 1.00 98.06 89 GLN A N 1
ATOM 700 C CA . GLN A 1 89 ? -3.629 -0.040 -1.517 1.00 98.06 89 GLN A CA 1
ATOM 701 C C . GLN A 1 89 ? -3.709 0.304 -3.010 1.00 98.06 89 GLN A C 1
ATOM 703 O O . GLN A 1 89 ? -2.843 -0.113 -3.781 1.00 98.06 89 GLN A O 1
ATOM 708 N N . ARG A 1 90 ? -4.677 1.139 -3.411 1.00 97.81 90 ARG A N 1
ATOM 709 C CA . ARG A 1 90 ? -4.785 1.638 -4.790 1.00 97.81 90 ARG A CA 1
ATOM 710 C C . ARG A 1 90 ? -3.527 2.395 -5.216 1.00 97.81 90 ARG A C 1
ATOM 712 O O . ARG A 1 90 ? -2.971 2.096 -6.270 1.00 97.81 90 ARG A O 1
ATOM 719 N N . GLY A 1 91 ? -3.052 3.333 -4.395 1.00 97.94 91 GLY A N 1
ATOM 720 C CA . GLY A 1 91 ? -1.839 4.101 -4.696 1.00 97.94 91 GLY A CA 1
ATOM 721 C C . GLY A 1 91 ? -0.592 3.218 -4.814 1.00 97.94 91 GLY A C 1
ATOM 722 O O . GLY A 1 91 ? 0.260 3.444 -5.672 1.00 97.94 91 GLY A O 1
ATOM 723 N N . LEU A 1 92 ? -0.500 2.172 -3.993 1.00 98.06 92 LEU A N 1
ATOM 724 C CA . LEU A 1 92 ? 0.588 1.201 -4.042 1.00 98.06 92 LEU A CA 1
ATOM 725 C C . LEU A 1 92 ? 0.554 0.362 -5.328 1.00 98.06 92 LEU A C 1
ATOM 727 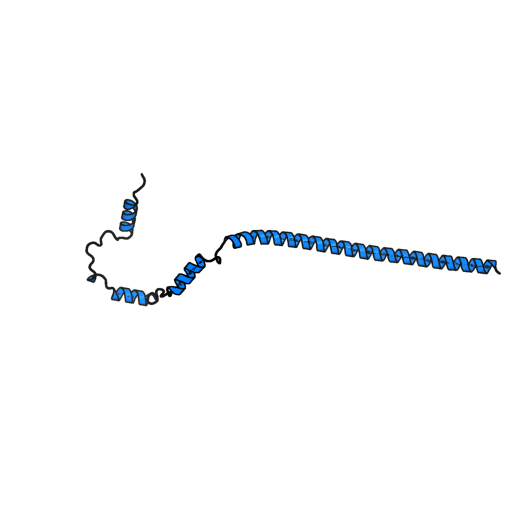O O . LEU A 1 92 ? 1.604 0.117 -5.925 1.00 98.06 92 LEU A O 1
ATOM 731 N N . ASP A 1 93 ? -0.627 -0.050 -5.782 1.00 98.12 93 ASP A N 1
ATOM 732 C CA . ASP A 1 93 ? -0.770 -0.812 -7.023 1.00 98.12 93 ASP A CA 1
ATOM 733 C C . ASP A 1 93 ? -0.506 0.053 -8.267 1.00 98.12 93 ASP A C 1
ATOM 735 O O . ASP A 1 93 ? 0.184 -0.390 -9.190 1.00 98.12 93 ASP A O 1
ATOM 739 N N . GLU A 1 94 ? -0.939 1.317 -8.264 1.00 98.12 94 GLU A N 1
ATOM 740 C CA . GLU A 1 94 ? -0.570 2.298 -9.293 1.00 98.12 94 GLU A CA 1
ATOM 741 C C . GLU A 1 94 ? 0.946 2.524 -9.335 1.00 98.12 94 GLU A C 1
ATOM 743 O O . GLU A 1 94 ? 1.553 2.483 -10.406 1.00 98.12 94 GLU A O 1
ATOM 748 N N . TRP A 1 95 ? 1.592 2.698 -8.179 1.00 98.19 95 TRP A N 1
ATOM 749 C CA . TRP A 1 95 ? 3.038 2.901 -8.124 1.00 98.19 95 TRP A CA 1
ATOM 750 C C . TRP A 1 95 ? 3.817 1.688 -8.647 1.00 98.19 95 TRP A C 1
ATOM 752 O O . TRP A 1 95 ? 4.776 1.849 -9.410 1.00 98.19 95 TRP A O 1
ATOM 762 N N . LYS A 1 96 ? 3.389 0.466 -8.315 1.00 98.19 96 LYS A N 1
ATOM 763 C CA . LYS A 1 96 ? 3.977 -0.753 -8.892 1.00 98.19 96 LYS A CA 1
ATOM 764 C C . LYS A 1 96 ? 3.849 -0.766 -10.410 1.00 98.19 96 LYS A C 1
ATOM 766 O O . LYS A 1 96 ? 4.833 -1.050 -11.089 1.00 98.19 96 LYS A O 1
ATOM 771 N N . LYS A 1 97 ? 2.668 -0.426 -10.935 1.00 98.19 97 LYS A N 1
ATOM 772 C CA . LYS A 1 97 ? 2.427 -0.356 -12.380 1.00 98.19 97 LYS A CA 1
ATOM 773 C C . LYS A 1 97 ? 3.380 0.629 -13.055 1.00 98.19 97 LYS A C 1
ATOM 775 O O . LYS A 1 97 ? 4.069 0.243 -13.992 1.00 98.19 97 LYS A O 1
ATOM 780 N N . TYR A 1 98 ? 3.488 1.852 -12.536 1.00 98.19 98 TYR A N 1
ATOM 781 C CA . TYR A 1 98 ? 4.407 2.854 -13.084 1.00 98.19 98 TYR A CA 1
ATOM 782 C C . TYR A 1 98 ? 5.868 2.419 -13.009 1.00 98.19 98 TYR A C 1
ATOM 784 O O . TYR A 1 98 ? 6.649 2.720 -13.905 1.00 98.19 98 TYR A O 1
ATOM 792 N N . THR A 1 99 ? 6.248 1.707 -11.949 1.00 98.12 99 THR A N 1
ATOM 793 C CA . THR A 1 99 ? 7.617 1.204 -11.804 1.00 98.12 99 THR A CA 1
ATOM 794 C C . THR A 1 99 ? 7.929 0.155 -12.872 1.00 98.12 99 THR A C 1
ATOM 796 O O . THR A 1 99 ? 8.984 0.230 -13.493 1.00 98.12 99 THR A O 1
ATOM 799 N N . LEU A 1 100 ? 6.999 -0.766 -13.141 1.00 98.00 100 LEU A N 1
ATOM 800 C CA . LEU A 1 100 ? 7.144 -1.764 -14.206 1.00 98.00 100 LEU A CA 1
ATOM 801 C C . LEU A 1 100 ? 7.205 -1.124 -15.598 1.00 98.00 100 LEU A C 1
ATOM 803 O O . LEU A 1 100 ? 8.091 -1.459 -16.376 1.00 98.00 100 LEU A O 1
ATOM 807 N N . GLU A 1 101 ? 6.318 -0.170 -15.892 1.00 98.06 101 GLU A N 1
ATOM 808 C CA . GLU A 1 101 ? 6.338 0.582 -17.159 1.00 98.06 101 GLU A CA 1
ATOM 809 C C . GLU A 1 101 ? 7.668 1.328 -17.351 1.00 98.06 101 GLU A C 1
ATOM 811 O O . GLU A 1 101 ? 8.217 1.374 -18.451 1.00 98.06 101 GLU A O 1
ATOM 816 N N . LEU A 1 102 ? 8.226 1.888 -16.274 1.00 98.06 102 LEU A N 1
ATOM 817 C CA . LEU A 1 102 ? 9.518 2.568 -16.314 1.00 98.06 102 LEU A CA 1
ATOM 818 C C . LEU A 1 102 ? 10.681 1.591 -16.551 1.00 98.06 102 LEU A C 1
ATOM 820 O O . LEU A 1 102 ? 11.634 1.929 -17.256 1.00 98.06 102 LEU A O 1
ATOM 824 N N . GLU A 1 103 ? 10.628 0.393 -15.968 1.00 97.75 103 GLU A N 1
ATOM 825 C CA . GLU A 1 103 ? 11.616 -0.662 -16.212 1.00 97.75 103 GLU A CA 1
ATOM 826 C C . GLU A 1 103 ? 11.559 -1.174 -17.655 1.00 97.75 103 GLU A C 1
ATOM 828 O O . GLU A 1 103 ? 12.609 -1.327 -18.282 1.00 97.75 103 GLU A O 1
ATOM 833 N N . GLU A 1 104 ? 10.359 -1.366 -18.202 1.00 97.94 104 GLU A N 1
ATOM 834 C CA . GLU A 1 104 ? 10.145 -1.738 -19.602 1.00 97.94 104 GLU A CA 1
ATOM 835 C C . GLU A 1 104 ? 10.690 -0.661 -20.546 1.00 97.94 104 GLU A C 1
ATOM 837 O O . GLU A 1 104 ? 11.551 -0.949 -21.378 1.00 97.94 104 GLU A O 1
ATOM 842 N N . PHE A 1 105 ? 10.312 0.602 -20.331 1.00 98.19 105 PHE A N 1
ATOM 843 C CA . PHE A 1 105 ? 10.841 1.727 -21.103 1.00 98.19 105 PHE A CA 1
ATOM 844 C C . PHE A 1 105 ? 12.372 1.802 -21.039 1.00 98.19 105 PHE A C 1
ATOM 846 O O . PHE A 1 105 ? 13.043 2.049 -22.042 1.00 98.19 105 PHE A O 1
ATOM 853 N N . LYS A 1 106 ? 12.958 1.572 -19.859 1.00 98.00 106 LYS A N 1
ATOM 854 C CA . LYS A 1 106 ? 14.413 1.558 -19.682 1.00 98.00 106 LYS A CA 1
ATOM 855 C C . LYS A 1 106 ? 15.066 0.442 -20.502 1.00 98.00 106 LYS A C 1
ATOM 857 O O . LYS A 1 106 ? 16.112 0.682 -21.104 1.00 98.00 106 LYS A O 1
ATOM 862 N N . LEU A 1 107 ? 14.483 -0.756 -20.525 1.00 97.69 107 LEU A N 1
ATOM 863 C CA . LEU A 1 107 ? 14.984 -1.874 -21.330 1.00 97.69 107 LEU A CA 1
ATOM 864 C C . LEU A 1 107 ? 14.924 -1.556 -22.826 1.00 97.69 107 LEU A C 1
ATOM 866 O O . LEU A 1 107 ? 15.924 -1.738 -23.524 1.00 97.69 107 LEU A O 1
ATOM 870 N N . GLU A 1 108 ? 13.800 -1.024 -23.302 1.00 97.88 108 GLU A N 1
ATOM 871 C CA . GLU A 1 108 ? 13.644 -0.598 -24.695 1.00 97.88 108 GLU A CA 1
ATOM 872 C C . GLU A 1 108 ? 14.665 0.479 -25.071 1.00 97.88 108 GLU A C 1
ATOM 874 O O . GLU A 1 108 ? 15.355 0.359 -26.085 1.00 97.88 108 GLU A O 1
ATOM 879 N N . TYR A 1 109 ? 14.830 1.493 -24.218 1.00 98.06 109 TYR A N 1
ATOM 880 C CA . TYR A 1 109 ? 15.814 2.554 -24.412 1.00 98.06 109 TYR A CA 1
ATOM 881 C C . TYR A 1 109 ? 17.232 1.991 -24.565 1.00 98.06 109 TYR A C 1
ATOM 883 O O . TYR A 1 109 ? 17.936 2.348 -25.511 1.00 98.06 109 TYR A O 1
ATOM 891 N N . PHE A 1 110 ? 17.654 1.078 -23.683 1.00 98.25 110 PHE A N 1
ATOM 892 C CA . PHE A 1 110 ? 18.976 0.458 -23.796 1.00 98.25 110 PHE A CA 1
ATOM 893 C C . PHE A 1 110 ? 19.121 -0.405 -25.050 1.00 98.25 110 PHE A C 1
ATOM 895 O O . PHE A 1 110 ? 20.187 -0.385 -25.663 1.00 98.25 110 PHE A O 1
ATOM 902 N N . SER A 1 111 ? 18.066 -1.106 -25.470 1.00 97.94 111 SER A N 1
ATOM 903 C CA . SER A 1 111 ? 18.078 -1.865 -26.724 1.00 97.94 111 SER A CA 1
ATOM 904 C C . SER A 1 111 ? 18.273 -0.956 -27.939 1.00 97.94 111 SER A C 1
ATOM 906 O O . SER A 1 111 ? 19.037 -1.295 -28.842 1.00 97.94 111 SER A O 1
ATOM 908 N N . VAL A 1 112 ? 17.611 0.205 -27.969 1.00 98.06 112 VAL A N 1
ATOM 909 C CA . VAL A 1 112 ? 17.765 1.187 -29.054 1.00 98.06 112 VAL A CA 1
ATOM 910 C C . VAL A 1 112 ? 19.170 1.783 -29.054 1.00 98.06 112 VAL A C 1
ATOM 912 O O . VAL A 1 112 ? 19.793 1.875 -30.110 1.00 98.06 112 VAL A O 1
ATOM 915 N N . VAL A 1 113 ? 19.693 2.159 -27.884 1.00 97.81 113 VAL A N 1
ATOM 916 C CA . VAL A 1 113 ? 21.059 2.691 -27.761 1.00 97.81 113 VAL A CA 1
ATOM 917 C C . VAL A 1 113 ? 22.090 1.676 -28.253 1.00 97.81 113 VAL A C 1
ATOM 919 O O . VAL A 1 113 ? 22.974 2.058 -29.014 1.00 97.81 113 VAL A O 1
ATOM 922 N N . ALA A 1 114 ? 21.953 0.400 -27.886 1.00 97.69 114 ALA A N 1
ATOM 923 C CA . ALA A 1 114 ? 22.852 -0.654 -28.347 1.00 97.69 114 ALA A CA 1
ATOM 924 C C . ALA A 1 114 ? 22.821 -0.813 -29.878 1.00 97.69 114 ALA A C 1
ATOM 926 O O . ALA A 1 114 ? 23.873 -0.841 -30.509 1.00 97.69 114 ALA A O 1
ATOM 927 N N . GLY A 1 115 ? 21.631 -0.826 -30.490 1.00 97.81 115 GLY A N 1
ATOM 928 C CA . GLY A 1 115 ? 21.510 -0.911 -31.950 1.00 97.81 115 GLY A CA 1
ATOM 929 C C . GLY A 1 115 ? 22.085 0.309 -32.681 1.00 97.81 115 GLY A C 1
ATOM 930 O O . GLY A 1 115 ? 22.680 0.178 -33.749 1.00 97.81 115 GLY A O 1
ATOM 931 N N . LEU A 1 116 ? 21.955 1.509 -32.104 1.00 97.25 116 LEU A N 1
ATOM 932 C CA . LEU A 1 116 ? 22.593 2.709 -32.653 1.00 97.25 116 LEU A CA 1
ATOM 933 C C . LEU A 1 116 ? 24.120 2.655 -32.529 1.00 97.25 116 LEU A C 1
ATOM 935 O O . LEU A 1 116 ? 24.801 3.075 -33.460 1.00 97.25 116 LEU A O 1
ATOM 939 N N . GLN A 1 117 ? 24.652 2.142 -31.418 1.00 97.38 117 GLN A N 1
ATOM 940 C CA . GLN A 1 117 ? 26.096 1.965 -31.229 1.00 97.38 117 GLN A CA 1
ATOM 941 C C . GLN A 1 117 ? 26.680 0.998 -32.259 1.00 97.38 117 GLN A C 1
ATOM 943 O O . GLN A 1 117 ? 27.638 1.361 -32.933 1.00 97.38 117 GLN A O 1
ATOM 948 N N . GLU A 1 118 ? 26.052 -0.162 -32.458 1.00 97.38 118 GLU A N 1
ATOM 949 C CA . GLU A 1 118 ? 26.463 -1.130 -33.484 1.00 97.38 118 GLU A CA 1
ATOM 950 C C . GLU A 1 118 ? 26.480 -0.485 -34.876 1.00 97.38 118 GLU A C 1
ATOM 952 O O . GLU A 1 118 ? 27.446 -0.615 -35.626 1.00 97.38 118 GLU A O 1
ATOM 957 N N . ARG A 1 119 ? 25.454 0.309 -35.205 1.00 96.75 119 ARG A N 1
ATOM 958 C CA . ARG A 1 119 ? 25.392 0.981 -36.506 1.00 96.75 119 ARG A CA 1
ATOM 959 C C . ARG A 1 119 ? 26.468 2.055 -36.686 1.00 96.75 119 ARG A C 1
ATOM 961 O O . ARG A 1 119 ? 26.935 2.255 -37.806 1.00 96.75 119 ARG A O 1
ATOM 968 N N . VAL A 1 120 ? 26.837 2.761 -35.617 1.00 97.25 120 VAL A N 1
ATOM 969 C CA . VAL A 1 120 ? 27.952 3.721 -35.638 1.00 97.25 120 VAL A CA 1
ATOM 970 C C . VAL A 1 120 ? 29.273 2.986 -35.855 1.00 97.25 120 VAL A C 1
ATOM 972 O O . VAL A 1 120 ? 30.028 3.377 -36.738 1.00 97.25 120 VAL A O 1
ATOM 975 N N . GLU A 1 121 ? 29.507 1.884 -35.142 1.00 97.19 121 GLU A N 1
ATOM 976 C CA . GLU A 1 121 ? 30.716 1.063 -35.298 1.00 97.19 121 GLU A CA 1
ATOM 977 C C . GLU A 1 121 ? 30.850 0.491 -36.721 1.00 97.19 121 GLU A C 1
ATOM 979 O O . GLU A 1 121 ? 31.933 0.524 -37.311 1.00 97.19 121 GLU A O 1
ATOM 984 N N . GLU A 1 122 ? 29.749 0.027 -37.320 1.00 96.31 122 GLU A N 1
ATOM 985 C CA . GLU A 1 122 ? 29.730 -0.413 -38.719 1.00 96.31 122 GLU A CA 1
ATOM 986 C C . GLU A 1 122 ? 30.110 0.713 -39.690 1.00 96.31 122 GLU A C 1
ATOM 988 O O . GLU A 1 12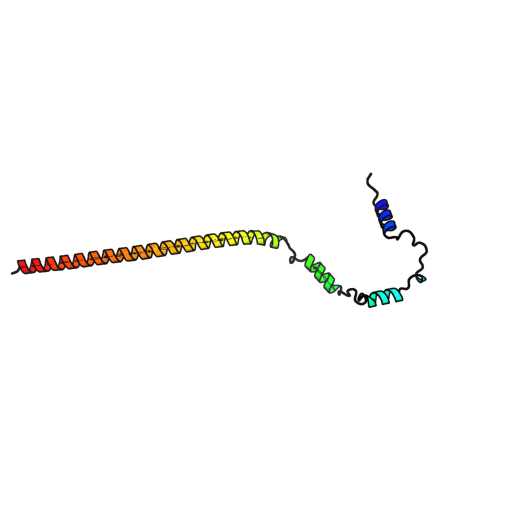2 ? 30.885 0.493 -40.625 1.00 96.31 122 GLU A O 1
ATOM 993 N N . LEU A 1 123 ? 29.561 1.917 -39.495 1.00 96.56 123 LEU A N 1
ATOM 994 C CA . LEU A 1 123 ? 29.861 3.072 -40.343 1.00 96.56 123 LEU A CA 1
ATOM 995 C C . LEU A 1 123 ? 31.319 3.514 -40.195 1.00 96.56 123 LEU A C 1
ATOM 997 O O . LEU A 1 123 ? 31.965 3.763 -41.212 1.00 96.56 123 LEU A O 1
ATOM 1001 N N . ASP A 1 124 ? 31.855 3.543 -38.976 1.00 96.69 124 ASP A N 1
ATOM 1002 C CA . ASP A 1 124 ? 33.264 3.862 -38.720 1.00 96.69 124 ASP A CA 1
ATOM 1003 C C . ASP A 1 124 ? 34.194 2.845 -39.400 1.00 96.69 124 ASP A C 1
ATOM 1005 O O . ASP A 1 124 ? 35.190 3.220 -40.029 1.00 96.69 124 ASP A O 1
ATOM 1009 N N . SER A 1 125 ? 33.840 1.554 -39.365 1.00 95.44 125 SER A N 1
ATOM 1010 C CA . SER A 1 125 ? 34.587 0.514 -40.080 1.00 95.44 125 SER A CA 1
ATOM 1011 C C . SER A 1 125 ? 34.538 0.702 -41.599 1.00 95.44 125 SER A C 1
ATOM 1013 O O . SER A 1 125 ? 35.551 0.485 -42.266 1.00 95.44 125 SER A O 1
ATOM 1015 N N . MET A 1 126 ? 33.386 1.083 -42.162 1.00 95.62 126 MET A N 1
ATOM 1016 C CA . MET A 1 126 ? 33.259 1.352 -43.601 1.00 95.62 126 MET A CA 1
ATOM 1017 C C . MET A 1 126 ? 34.063 2.582 -44.023 1.00 95.62 126 MET A C 1
ATOM 1019 O O . MET A 1 126 ? 34.735 2.536 -45.050 1.00 95.62 126 MET A O 1
ATOM 1023 N N . ILE A 1 127 ? 34.018 3.661 -43.236 1.00 94.81 127 ILE A N 1
ATOM 1024 C CA . ILE A 1 127 ? 34.798 4.880 -43.487 1.00 94.81 127 ILE A CA 1
ATOM 1025 C C . ILE A 1 127 ? 36.288 4.544 -43.496 1.00 94.81 127 ILE A C 1
ATOM 1027 O O . ILE A 1 127 ? 36.970 4.855 -44.467 1.00 94.81 127 ILE A O 1
ATOM 1031 N N . THR A 1 128 ? 36.762 3.819 -42.480 1.00 95.25 128 THR A N 1
ATOM 1032 C CA . THR A 1 128 ? 38.171 3.410 -42.378 1.00 95.25 128 THR A CA 1
ATOM 1033 C C . THR A 1 128 ? 38.617 2.585 -43.591 1.00 95.25 128 THR A C 1
ATOM 1035 O O . THR A 1 128 ? 39.713 2.786 -44.108 1.00 95.25 128 THR A O 1
ATOM 1038 N N . ALA A 1 129 ? 37.773 1.666 -44.076 1.00 93.81 129 ALA A N 1
ATOM 1039 C CA . ALA A 1 129 ? 38.079 0.868 -45.264 1.00 93.81 129 ALA A CA 1
ATOM 1040 C C . ALA A 1 129 ? 38.158 1.726 -46.540 1.00 93.81 129 ALA A C 1
ATOM 1042 O O . ALA A 1 129 ? 39.081 1.564 -47.333 1.00 93.81 129 ALA A O 1
ATOM 1043 N N . ILE A 1 130 ? 37.226 2.668 -46.718 1.00 94.19 130 ILE A N 1
ATOM 1044 C CA . ILE A 1 130 ? 37.225 3.593 -47.863 1.00 94.19 130 ILE A CA 1
ATOM 1045 C C . ILE A 1 130 ? 38.460 4.500 -47.838 1.00 94.19 130 ILE A C 1
ATOM 1047 O O . ILE A 1 130 ? 39.057 4.745 -48.885 1.00 94.19 130 ILE A O 1
ATOM 1051 N N . GLU A 1 131 ? 38.848 5.000 -46.664 1.00 93.19 131 GLU A N 1
ATOM 1052 C CA . GLU A 1 131 ? 40.047 5.826 -46.506 1.00 93.19 131 GLU A CA 1
ATOM 1053 C C . GLU A 1 131 ? 41.306 5.046 -46.908 1.00 93.19 131 GLU A C 1
ATOM 1055 O O . GLU A 1 131 ? 42.093 5.544 -47.713 1.00 93.19 131 GLU A O 1
ATOM 1060 N N . GLN A 1 132 ? 41.442 3.794 -46.456 1.00 90.81 132 GLN A N 1
ATOM 1061 C CA . GLN A 1 132 ? 42.560 2.917 -46.830 1.00 90.81 132 GLN A CA 1
ATOM 1062 C C . GLN A 1 132 ? 42.606 2.609 -48.332 1.00 90.81 132 GLN A C 1
ATOM 1064 O O . GLN A 1 132 ? 43.678 2.678 -48.930 1.00 90.81 132 GLN A O 1
ATOM 1069 N N . ASP A 1 133 ? 41.461 2.316 -48.954 1.00 87.19 133 ASP A N 1
ATOM 1070 C CA . ASP A 1 133 ? 41.372 2.074 -50.400 1.00 87.19 133 ASP A CA 1
ATOM 1071 C C . ASP A 1 133 ? 41.674 3.339 -51.225 1.00 87.19 133 ASP A C 1
ATOM 1073 O O . ASP A 1 133 ? 42.102 3.239 -52.372 1.00 87.19 133 ASP A O 1
ATOM 1077 N N . SER A 1 134 ? 41.453 4.534 -50.666 1.00 82.25 134 SER A N 1
ATOM 1078 C CA . SER A 1 134 ? 41.759 5.808 -51.334 1.00 82.25 134 SER A CA 1
ATOM 1079 C C . SER A 1 134 ? 43.239 6.206 -51.264 1.00 82.25 134 SER A C 1
ATOM 1081 O O . SER A 1 134 ? 43.699 6.989 -52.097 1.00 82.25 134 SER A O 1
ATOM 1083 N N . GLU A 1 135 ? 43.973 5.686 -50.275 1.00 74.25 135 GLU A N 1
ATOM 1084 C CA . GLU A 1 135 ? 45.405 5.938 -50.068 1.00 74.25 135 GLU A CA 1
ATOM 1085 C C . GLU A 1 135 ? 46.318 4.915 -50.779 1.00 74.25 135 GLU A C 1
ATOM 1087 O O . GLU A 1 135 ? 47.525 5.159 -50.882 1.00 74.25 135 GLU A O 1
ATOM 1092 N N . ALA A 1 136 ? 45.763 3.799 -51.271 1.00 60.09 136 ALA A N 1
ATOM 1093 C CA . ALA A 1 136 ? 46.461 2.719 -51.987 1.00 60.09 136 ALA A CA 1
ATOM 1094 C C . ALA A 1 136 ? 46.534 2.934 -53.513 1.00 60.09 136 ALA A C 1
ATOM 1096 O O . ALA A 1 136 ? 47.584 2.571 -54.099 1.00 60.09 136 ALA A O 1
#